Protein AF-M0IDQ3-F1 (afdb_monomer_lite)

Foldseek 3Di:
DDEFEDDDDPAQAWGKDQPVVLVVQQVVQHWDWYFYDDPNDTPFIDIDTSVRVVVLCVPFDFDADPDPDSGTMTTGRSCSGTVDD

Sequence (85 aa):
MKAAEHSRNGRYGRFRLWRAAHQKLKANNGGYVFAVVSEGQVLKLKRMSARDVERRLNGISWYSSGHDGKGHQAKIPWPHLVDSR

pLDDT: mean 78.81, std 16.24, range [36.12, 94.0]

Organism: NCBI:txid1227458

InterPro domains:
  IPR058715 PD-(D/E)XK nuclease related [PF25941] (2-82)

Secondary structure (DSSP, 8-state):
--EE----TTSPPEEEEEHHHHHHHHHTT-EEEEEEEETTEEEEEEEEEHHHHHHHTTT---EE-SSTT--EEEEEEHHHHH---

Structure (mmCIF, N/CA/C/O backbone):
data_AF-M0IDQ3-F1
#
_entry.id   AF-M0IDQ3-F1
#
loop_
_atom_site.group_PDB
_atom_site.id
_atom_site.type_symbol
_atom_site.label_atom_id
_atom_site.label_alt_id
_atom_site.label_comp_id
_atom_site.label_asym_id
_atom_site.label_entity_id
_atom_site.label_seq_id
_atom_site.pdbx_PDB_ins_code
_atom_site.Cartn_x
_atom_site.Cartn_y
_atom_site.Cartn_z
_atom_site.occupancy
_atom_site.B_iso_or_equiv
_atom_site.auth_seq_id
_atom_site.auth_comp_id
_atom_site.auth_asym_id
_atom_site.auth_atom_id
_atom_site.pdbx_PDB_model_num
ATOM 1 N N . MET A 1 1 ? 9.347 8.830 2.234 1.00 36.12 1 MET A N 1
ATOM 2 C CA . MET A 1 1 ? 8.340 8.123 3.059 1.00 36.12 1 MET A CA 1
ATOM 3 C C . MET A 1 1 ? 6.952 8.584 2.612 1.00 36.12 1 MET A C 1
ATOM 5 O O . MET A 1 1 ? 6.828 9.760 2.300 1.00 36.12 1 MET A O 1
ATOM 9 N N . LYS A 1 2 ? 5.946 7.706 2.489 1.00 38.94 2 LYS A N 1
ATOM 10 C CA . LYS A 1 2 ? 4.584 8.085 2.055 1.00 38.94 2 LYS A CA 1
ATOM 11 C C . LYS A 1 2 ? 3.551 7.451 2.990 1.00 38.94 2 LYS A C 1
ATOM 13 O O . LYS A 1 2 ? 3.612 6.239 3.184 1.00 38.94 2 LYS A O 1
ATOM 18 N N . ALA A 1 3 ? 2.660 8.265 3.555 1.00 41.22 3 ALA A N 1
ATOM 19 C CA . ALA A 1 3 ? 1.549 7.826 4.398 1.00 41.22 3 ALA A CA 1
ATOM 20 C C . ALA A 1 3 ? 0.317 7.513 3.534 1.00 41.22 3 ALA A C 1
ATOM 22 O O . ALA A 1 3 ? 0.108 8.139 2.491 1.00 41.22 3 ALA A O 1
ATOM 23 N N . ALA A 1 4 ? -0.482 6.533 3.947 1.00 51.25 4 ALA A N 1
ATOM 24 C CA . ALA A 1 4 ? -1.762 6.212 3.330 1.00 51.25 4 ALA A CA 1
ATOM 25 C C . ALA A 1 4 ? -2.811 6.089 4.440 1.00 51.25 4 ALA A C 1
ATOM 27 O O . ALA A 1 4 ? -2.591 5.358 5.398 1.00 51.25 4 ALA A O 1
ATOM 28 N N . GLU A 1 5 ? -3.915 6.817 4.304 1.00 44.19 5 GLU A N 1
ATOM 29 C CA . GLU A 1 5 ? -5.007 6.930 5.277 1.00 44.19 5 GLU A CA 1
ATOM 30 C C . GLU A 1 5 ? -6.314 6.481 4.607 1.00 44.19 5 GLU A C 1
ATOM 32 O O . GLU A 1 5 ? -6.508 6.824 3.439 1.00 44.19 5 GLU A O 1
ATOM 37 N N . HIS A 1 6 ? -7.192 5.739 5.306 1.00 56.16 6 HIS A N 1
ATOM 38 C CA . HIS A 1 6 ? -8.654 5.874 5.147 1.00 56.16 6 HIS A CA 1
ATOM 39 C C . HIS A 1 6 ? -9.491 5.066 6.169 1.00 56.16 6 HIS A C 1
ATOM 41 O O . HIS A 1 6 ? -9.208 3.893 6.424 1.00 56.16 6 HIS A O 1
ATOM 47 N N . SER A 1 7 ? -10.601 5.684 6.605 1.00 47.56 7 SER A N 1
ATOM 48 C CA . SER A 1 7 ? -11.743 5.162 7.380 1.00 47.56 7 SER A CA 1
ATOM 49 C C . SER A 1 7 ? -13.046 5.239 6.554 1.00 47.56 7 SER A C 1
ATOM 51 O O . SER A 1 7 ? -13.354 6.323 6.057 1.00 47.56 7 SER A O 1
ATOM 53 N N . ARG A 1 8 ? -13.825 4.137 6.439 1.00 44.12 8 ARG A N 1
ATOM 54 C CA . ARG A 1 8 ? -15.312 4.168 6.327 1.00 44.12 8 ARG A CA 1
ATOM 55 C C . ARG A 1 8 ? -16.007 2.785 6.369 1.00 44.12 8 ARG A C 1
ATOM 57 O O . ARG A 1 8 ? -15.656 1.891 5.605 1.00 44.12 8 ARG A O 1
ATOM 64 N N . ASN A 1 9 ? -17.080 2.698 7.168 1.00 42.91 9 ASN A N 1
ATOM 65 C CA . ASN A 1 9 ? -18.267 1.819 7.061 1.00 42.91 9 ASN A CA 1
ATOM 66 C C . ASN A 1 9 ? -18.064 0.306 6.839 1.00 42.91 9 ASN A C 1
ATOM 68 O O . ASN A 1 9 ? -18.353 -0.201 5.754 1.00 42.91 9 ASN A O 1
ATOM 72 N N . GLY A 1 10 ? -17.655 -0.437 7.876 1.00 46.56 10 GLY A N 1
ATOM 73 C CA . GLY A 1 10 ? -17.832 -1.902 7.978 1.00 46.56 10 GLY A CA 1
ATOM 74 C C . GLY A 1 10 ? -17.063 -2.778 6.975 1.00 46.56 10 GLY A C 1
ATOM 75 O O . GLY A 1 10 ? -16.985 -3.990 7.144 1.00 46.56 10 GLY A O 1
ATOM 76 N N . ARG A 1 1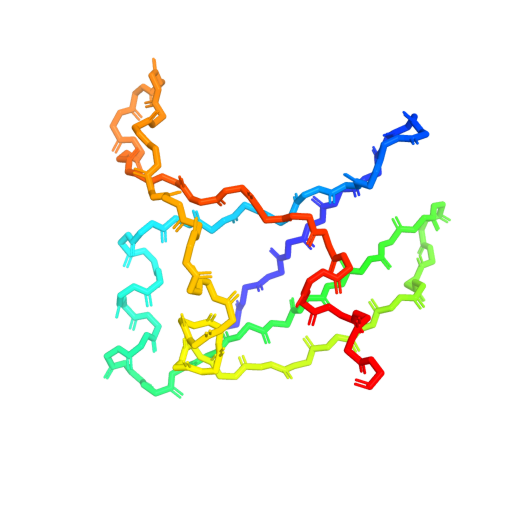1 ? -16.450 -2.187 5.946 1.00 53.16 11 ARG A N 1
ATOM 77 C CA . ARG A 1 11 ? -15.475 -2.821 5.057 1.00 53.16 11 ARG A CA 1
ATOM 78 C C . ARG A 1 11 ? -14.088 -2.377 5.489 1.00 53.16 11 ARG A C 1
ATOM 80 O O . ARG A 1 11 ? -13.873 -1.198 5.760 1.00 53.16 11 ARG A O 1
ATOM 87 N N . TYR A 1 12 ? -13.129 -3.302 5.509 1.00 62.09 12 TYR A N 1
ATOM 88 C CA . TYR A 1 12 ? -11.732 -2.936 5.717 1.00 62.09 12 TYR A CA 1
ATOM 89 C C . TYR A 1 12 ? -11.340 -1.830 4.726 1.00 62.09 12 TYR A C 1
ATOM 91 O O . TYR A 1 12 ? -11.478 -1.992 3.507 1.00 62.09 12 TYR A O 1
ATOM 99 N N . GLY A 1 13 ? -10.857 -0.700 5.252 1.00 73.56 13 GLY A N 1
ATOM 100 C CA . GLY A 1 13 ? -10.230 0.347 4.450 1.00 73.56 13 GLY A CA 1
ATOM 101 C C . GLY A 1 13 ? -9.120 -0.226 3.560 1.00 73.56 13 GLY A C 1
ATOM 102 O O . GLY A 1 13 ? -8.580 -1.310 3.807 1.00 73.56 13 GLY A O 1
ATOM 103 N N . ARG A 1 14 ? -8.784 0.485 2.483 1.00 84.12 14 ARG A N 1
ATOM 104 C CA . ARG A 1 14 ? -7.774 0.025 1.524 1.00 84.12 14 ARG A CA 1
ATOM 105 C C . ARG A 1 14 ? -6.648 1.031 1.412 1.00 84.12 14 ARG A C 1
ATOM 107 O O . ARG A 1 14 ? -6.896 2.206 1.152 1.00 84.12 14 ARG A O 1
ATOM 114 N N . PHE A 1 15 ? -5.415 0.551 1.493 1.00 87.62 15 PHE A N 1
ATOM 115 C CA . PHE A 1 15 ? -4.269 1.322 1.045 1.00 87.62 15 PHE A CA 1
ATOM 116 C C . PHE A 1 15 ? -4.287 1.419 -0.475 1.00 87.62 15 PHE A C 1
ATOM 118 O O . PHE A 1 15 ? -4.556 0.442 -1.180 1.00 87.62 15 PHE A O 1
ATOM 125 N N . ARG A 1 16 ? -3.997 2.614 -0.986 1.00 88.31 16 ARG A N 1
ATOM 126 C CA . ARG A 1 16 ? -3.859 2.864 -2.417 1.00 88.31 16 ARG A CA 1
ATOM 127 C C . ARG A 1 16 ? -2.396 3.104 -2.740 1.00 88.31 16 ARG A C 1
ATOM 129 O O . ARG A 1 16 ? -1.819 4.109 -2.331 1.00 88.31 16 ARG A O 1
ATOM 136 N N . LEU A 1 17 ? -1.811 2.187 -3.496 1.00 88.88 17 LEU A N 1
ATOM 137 C CA . LEU A 1 17 ? -0.463 2.332 -4.026 1.00 88.88 17 LEU A CA 1
ATOM 138 C C . LEU A 1 17 ? -0.546 2.704 -5.500 1.00 88.88 17 LEU A C 1
ATOM 140 O O . LEU A 1 17 ? -1.388 2.188 -6.227 1.00 88.88 17 LEU A O 1
ATOM 144 N N . TRP A 1 18 ? 0.343 3.585 -5.943 1.00 89.62 18 TRP A N 1
ATOM 145 C CA . TRP A 1 18 ? 0.477 3.973 -7.346 1.00 89.62 18 TRP A CA 1
ATOM 146 C C . TRP A 1 18 ? 1.700 3.289 -7.942 1.00 89.62 18 TRP A C 1
ATOM 148 O O . TRP A 1 18 ? 2.772 3.346 -7.335 1.00 89.62 18 TRP A O 1
ATOM 158 N N . ARG A 1 19 ? 1.554 2.669 -9.119 1.00 90.00 19 ARG A N 1
ATOM 159 C CA . ARG A 1 19 ? 2.585 1.799 -9.708 1.00 90.00 19 ARG A CA 1
ATOM 160 C C . ARG A 1 19 ? 3.901 2.538 -9.898 1.00 90.00 19 ARG A C 1
ATOM 162 O O . ARG A 1 19 ? 4.930 2.069 -9.430 1.00 90.00 19 ARG A O 1
ATOM 169 N N . ALA A 1 20 ? 3.863 3.725 -10.502 1.00 89.88 20 ALA A N 1
ATOM 170 C CA . ALA A 1 20 ? 5.060 4.531 -10.742 1.00 89.88 20 ALA A CA 1
ATOM 171 C C . ALA A 1 20 ? 5.773 4.921 -9.434 1.00 89.88 20 ALA A C 1
ATOM 173 O O . ALA A 1 20 ? 6.985 4.758 -9.306 1.00 89.88 20 ALA A O 1
ATOM 174 N N . ALA A 1 21 ? 5.018 5.365 -8.422 1.00 89.88 21 ALA A N 1
ATOM 175 C CA . ALA A 1 21 ? 5.583 5.706 -7.117 1.00 89.88 21 ALA A CA 1
ATOM 176 C C . ALA A 1 21 ? 6.178 4.479 -6.406 1.00 89.88 21 ALA A C 1
ATOM 178 O O . ALA A 1 21 ? 7.214 4.590 -5.756 1.00 89.88 21 ALA A O 1
ATOM 179 N N . HIS A 1 22 ? 5.540 3.314 -6.545 1.00 91.50 22 HIS A N 1
ATOM 180 C CA . HIS A 1 22 ? 6.039 2.056 -6.001 1.00 91.50 22 HIS A CA 1
ATOM 181 C C . HIS A 1 22 ? 7.352 1.629 -6.654 1.00 91.50 22 HIS A C 1
ATOM 183 O O . HIS A 1 22 ? 8.314 1.348 -5.944 1.00 91.50 22 HIS A O 1
ATOM 189 N N . GLN A 1 23 ? 7.430 1.674 -7.987 1.00 91.31 23 GLN A N 1
ATOM 190 C CA . GLN A 1 23 ? 8.665 1.366 -8.709 1.00 91.31 23 GLN A CA 1
ATOM 191 C C . GLN A 1 23 ? 9.793 2.336 -8.338 1.00 91.31 23 GLN A C 1
ATOM 193 O O . GLN A 1 23 ? 10.906 1.896 -8.060 1.00 91.31 23 GLN A O 1
ATOM 198 N N . LYS A 1 24 ? 9.500 3.640 -8.216 1.00 92.75 24 LYS A N 1
ATOM 199 C CA . LYS A 1 24 ? 10.488 4.631 -7.761 1.00 92.75 24 LYS A CA 1
ATOM 200 C C . LYS A 1 24 ? 10.978 4.348 -6.339 1.00 92.75 24 LYS A C 1
ATOM 202 O O . LYS A 1 24 ? 12.172 4.448 -6.081 1.00 92.75 24 LYS A O 1
ATOM 207 N N . LEU A 1 25 ? 10.090 3.988 -5.410 1.00 92.81 25 LEU A N 1
ATOM 208 C CA . LEU A 1 25 ? 10.500 3.606 -4.054 1.00 92.81 25 LEU A CA 1
ATOM 209 C C . LEU A 1 25 ? 11.366 2.345 -4.071 1.00 92.81 25 LEU A C 1
ATOM 211 O O . LEU A 1 25 ? 12.392 2.322 -3.403 1.00 92.81 25 LEU A O 1
ATOM 215 N N . LYS A 1 26 ? 11.003 1.335 -4.866 1.00 92.56 26 LYS A N 1
ATOM 216 C CA . LYS A 1 26 ? 11.768 0.090 -4.985 1.00 92.56 26 LYS A CA 1
ATOM 217 C C . LYS A 1 26 ? 13.178 0.318 -5.527 1.00 92.56 26 LYS A C 1
ATOM 219 O O . LYS A 1 26 ? 14.128 -0.194 -4.942 1.00 92.56 26 LYS A O 1
ATOM 224 N N . ALA A 1 27 ? 13.307 1.111 -6.591 1.00 93.25 27 ALA A N 1
ATOM 225 C CA . ALA A 1 27 ? 14.593 1.442 -7.205 1.00 93.25 27 ALA A CA 1
ATOM 226 C C . ALA A 1 27 ? 15.552 2.146 -6.228 1.00 93.25 27 ALA A C 1
ATOM 228 O O . ALA A 1 27 ? 16.756 1.945 -6.297 1.00 93.25 27 ALA A O 1
ATOM 229 N N . ASN A 1 28 ? 15.012 2.916 -5.280 1.00 93.88 28 ASN A N 1
ATOM 230 C CA . ASN A 1 28 ? 15.790 3.658 -4.287 1.00 93.88 28 ASN A CA 1
ATOM 231 C C . ASN A 1 28 ? 15.916 2.932 -2.933 1.00 93.88 28 ASN A C 1
ATOM 233 O O . ASN A 1 28 ? 16.191 3.580 -1.927 1.00 93.88 28 ASN A O 1
ATOM 237 N N . ASN A 1 29 ? 15.638 1.621 -2.863 1.00 92.31 29 ASN A N 1
ATOM 238 C CA . ASN A 1 29 ? 15.574 0.855 -1.604 1.00 92.31 29 ASN A CA 1
ATOM 239 C C . ASN A 1 29 ? 14.685 1.506 -0.518 1.00 92.31 29 ASN A C 1
ATOM 241 O O . ASN A 1 29 ? 14.892 1.334 0.681 1.00 92.31 29 ASN A O 1
ATOM 245 N N . GLY A 1 30 ? 13.671 2.257 -0.943 1.00 94.00 30 GLY A N 1
ATOM 246 C CA . GLY A 1 30 ? 12.713 2.921 -0.075 1.00 94.00 30 GLY A CA 1
ATOM 247 C C . GLY A 1 30 ? 11.615 1.986 0.432 1.00 94.00 30 GLY A C 1
ATOM 248 O O . GLY A 1 30 ? 11.552 0.790 0.134 1.00 94.00 30 GLY A O 1
ATOM 249 N N . GLY A 1 31 ? 10.686 2.563 1.190 1.00 93.56 31 GLY A N 1
ATOM 250 C CA . GLY A 1 31 ? 9.581 1.820 1.781 1.00 93.56 31 GLY A CA 1
ATOM 251 C C . GLY A 1 31 ? 8.387 2.684 2.154 1.00 93.56 31 GLY A C 1
ATOM 252 O O . GLY A 1 31 ? 8.311 3.880 1.848 1.00 93.56 31 GLY A O 1
ATOM 253 N N . TYR A 1 32 ? 7.452 2.036 2.829 1.00 92.50 32 TYR A N 1
ATOM 254 C CA . TYR A 1 32 ? 6.167 2.571 3.233 1.00 92.50 32 TYR A CA 1
ATOM 255 C C . TYR A 1 32 ? 6.043 2.595 4.748 1.00 92.50 32 TYR A C 1
ATOM 257 O O . TYR A 1 32 ? 6.595 1.747 5.452 1.00 92.50 32 TYR A O 1
ATOM 265 N N . VAL A 1 33 ? 5.264 3.561 5.225 1.00 91.69 33 VAL A N 1
ATOM 266 C CA . VAL A 1 33 ? 4.710 3.553 6.574 1.00 91.69 33 VAL A CA 1
ATOM 267 C C . VAL A 1 33 ? 3.200 3.534 6.418 1.00 91.69 33 VAL A C 1
ATOM 269 O O . VAL A 1 33 ? 2.599 4.497 5.948 1.00 91.69 33 VAL A O 1
ATOM 272 N N . PHE A 1 34 ? 2.607 2.397 6.749 1.00 89.62 34 PHE A N 1
ATOM 273 C CA . PHE A 1 34 ? 1.171 2.178 6.721 1.00 89.62 34 PHE A CA 1
ATOM 274 C C . PHE A 1 34 ? 0.593 2.550 8.076 1.00 89.62 34 PHE A C 1
ATOM 276 O O . PHE A 1 34 ? 1.046 2.012 9.085 1.00 89.62 34 PHE A O 1
ATOM 283 N N . ALA A 1 35 ? -0.390 3.446 8.091 1.0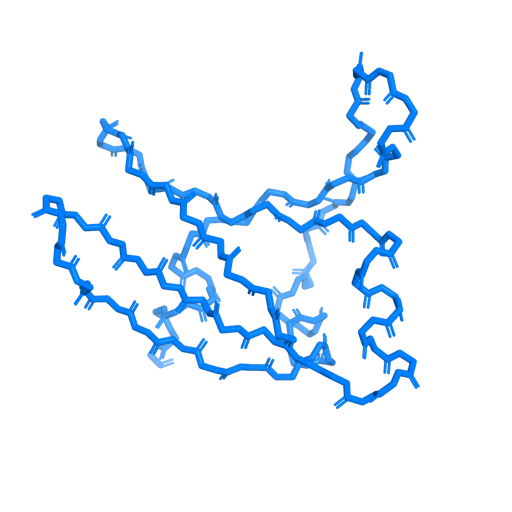0 88.44 35 ALA A N 1
ATOM 284 C CA . ALA A 1 35 ? -1.102 3.852 9.293 1.00 88.44 35 ALA A CA 1
ATOM 285 C C . ALA A 1 35 ? -2.596 3.577 9.109 1.00 88.44 35 ALA A C 1
ATOM 287 O O . ALA A 1 35 ? -3.186 3.971 8.105 1.00 88.44 35 ALA A O 1
ATOM 288 N N . VAL A 1 36 ? -3.205 2.890 10.069 1.00 85.19 36 VAL A N 1
ATOM 289 C CA . VAL A 1 36 ? -4.663 2.787 10.176 1.00 85.19 36 VAL A CA 1
ATOM 290 C C . VAL A 1 36 ? -5.084 3.768 11.252 1.00 85.19 36 VAL A C 1
ATOM 292 O O . VAL A 1 36 ? -4.610 3.664 12.381 1.00 85.19 36 VAL A O 1
ATOM 295 N N . VAL A 1 37 ? -5.935 4.724 10.891 1.00 82.81 37 VAL A N 1
ATOM 296 C CA . VAL A 1 37 ? -6.385 5.803 11.774 1.00 82.81 37 VAL A CA 1
ATOM 297 C C . VAL A 1 37 ? -7.902 5.737 11.901 1.00 82.81 37 VAL A C 1
ATOM 299 O O . VAL A 1 37 ? -8.596 5.567 10.897 1.00 82.81 37 VAL A O 1
ATOM 302 N N . SER A 1 38 ? -8.408 5.871 13.123 1.00 78.94 38 SER A N 1
ATOM 303 C CA . SER A 1 38 ? -9.833 6.016 13.425 1.00 78.94 38 SER A CA 1
ATOM 304 C C . SER A 1 38 ? -10.001 7.146 14.425 1.00 78.94 38 SER A C 1
ATOM 306 O O . SER A 1 38 ? -9.264 7.190 15.401 1.00 78.94 38 SER A O 1
ATOM 308 N N . GLU A 1 39 ? -10.930 8.069 14.165 1.00 82.50 39 GLU A N 1
ATOM 309 C CA . GLU A 1 39 ? -11.251 9.176 15.086 1.00 82.50 39 GLU A CA 1
ATOM 310 C C . GLU A 1 39 ? -10.014 9.978 15.548 1.00 82.50 39 GLU A C 1
ATOM 312 O O . GLU A 1 39 ? -9.889 10.377 16.699 1.00 82.50 39 GLU A O 1
ATOM 317 N N . GLY A 1 40 ? -9.052 10.185 14.641 1.00 78.44 40 GLY A N 1
ATOM 318 C CA . GLY A 1 40 ? -7.801 10.898 14.933 1.00 78.44 40 GLY A CA 1
ATOM 319 C C . GLY A 1 40 ? -6.743 10.081 15.685 1.00 78.44 40 GLY A C 1
ATOM 320 O O . GLY A 1 40 ? -5.633 10.568 15.883 1.00 78.44 40 GLY A O 1
ATOM 321 N N . GLN A 1 41 ? -7.029 8.830 16.052 1.00 78.31 41 GLN A N 1
ATOM 322 C CA . GLN A 1 41 ? -6.092 7.934 16.729 1.00 78.31 41 GLN A CA 1
ATOM 323 C C . GLN A 1 41 ? -5.488 6.899 15.776 1.00 78.31 41 GLN A C 1
ATOM 325 O O . GLN A 1 41 ? -6.188 6.275 14.976 1.00 7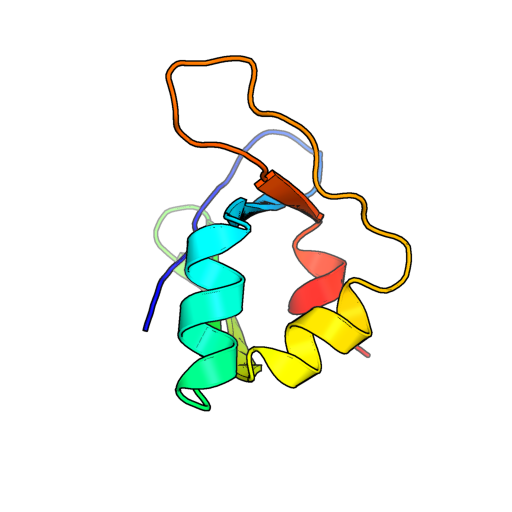8.31 41 GLN A O 1
ATOM 330 N N . VAL A 1 42 ? -4.173 6.680 15.877 1.00 84.81 42 VAL A N 1
ATOM 331 C CA . VAL A 1 42 ? -3.473 5.627 15.126 1.00 84.81 42 VAL A CA 1
ATOM 332 C C . VAL A 1 42 ? -3.739 4.276 15.790 1.00 84.81 42 VAL A C 1
ATOM 334 O O . VAL A 1 42 ? -3.207 3.985 16.854 1.00 84.81 42 VAL A O 1
ATOM 337 N N . LEU A 1 43 ? -4.524 3.426 15.132 1.00 84.50 43 LEU A N 1
ATOM 338 C CA . LEU A 1 43 ? -4.839 2.074 15.595 1.00 84.50 43 LEU A CA 1
ATOM 339 C C . LEU A 1 43 ? -3.724 1.071 15.276 1.00 84.50 43 LEU A C 1
ATOM 341 O O . LEU A 1 43 ? -3.447 0.156 16.048 1.00 84.50 43 LEU A O 1
ATOM 345 N N . LYS A 1 44 ? -3.106 1.205 14.097 1.00 86.38 44 LYS A N 1
ATOM 346 C CA . LYS A 1 44 ? -2.037 0.317 13.618 1.00 86.38 44 LYS A CA 1
ATOM 347 C C . LYS A 1 44 ? -1.004 1.126 12.856 1.00 86.38 44 LYS A C 1
ATOM 349 O O . LYS A 1 44 ? -1.361 1.979 12.046 1.00 86.38 44 LYS A O 1
ATOM 354 N N . LEU A 1 45 ? 0.269 0.794 13.046 1.00 89.06 45 LEU A N 1
ATOM 355 C CA . LEU A 1 45 ? 1.380 1.364 12.293 1.00 89.06 45 LEU A CA 1
ATOM 356 C C . LEU A 1 45 ? 2.328 0.243 11.854 1.00 89.06 45 LEU A C 1
ATOM 358 O O . LEU A 1 45 ? 2.781 -0.544 12.682 1.00 89.06 45 LEU A O 1
ATOM 362 N N . LYS A 1 46 ? 2.669 0.173 10.564 1.00 90.94 46 LYS A N 1
ATOM 363 C CA . LYS A 1 46 ? 3.657 -0.788 10.051 1.00 90.94 46 LYS A CA 1
ATOM 364 C C . LYS A 1 46 ? 4.608 -0.125 9.073 1.00 90.94 46 LYS A C 1
ATOM 366 O O . LYS A 1 46 ? 4.186 0.473 8.085 1.00 90.94 46 LYS A O 1
ATOM 371 N N . ARG A 1 47 ? 5.907 -0.288 9.318 1.00 92.56 47 ARG A N 1
ATOM 372 C CA . ARG A 1 47 ? 6.959 0.054 8.355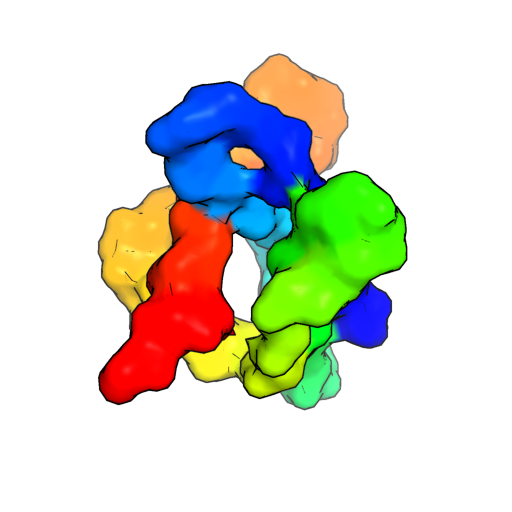 1.00 92.56 47 ARG A CA 1
ATOM 373 C C . ARG A 1 47 ? 7.311 -1.178 7.533 1.00 92.56 47 ARG A C 1
ATOM 375 O O . ARG A 1 47 ? 7.404 -2.273 8.085 1.00 92.56 47 ARG A O 1
ATOM 382 N N . MET A 1 48 ? 7.476 -1.003 6.228 1.00 92.25 48 MET A N 1
ATOM 383 C CA . MET A 1 48 ? 7.747 -2.109 5.312 1.00 92.25 48 MET A CA 1
ATOM 384 C C . MET A 1 48 ? 8.531 -1.622 4.095 1.00 92.25 48 MET A C 1
ATOM 386 O O . MET A 1 48 ? 8.220 -0.561 3.549 1.00 92.25 48 MET A O 1
ATOM 390 N N . SER A 1 49 ? 9.538 -2.379 3.654 1.00 93.88 49 SER A N 1
ATOM 391 C CA . SER A 1 49 ? 10.267 -2.030 2.430 1.00 93.88 49 SER A CA 1
ATOM 392 C C . SER A 1 49 ? 9.359 -2.170 1.204 1.00 93.88 49 SER A C 1
ATOM 394 O O . SER A 1 49 ? 8.394 -2.936 1.210 1.00 93.88 49 SER A O 1
ATOM 396 N N . ALA A 1 50 ? 9.655 -1.448 0.121 1.00 92.31 50 ALA A N 1
ATOM 397 C CA . ALA A 1 50 ? 8.886 -1.595 -1.114 1.00 92.31 50 ALA A CA 1
ATOM 398 C C . ALA A 1 50 ? 8.964 -3.028 -1.678 1.00 92.31 50 ALA A C 1
ATOM 400 O O . ALA A 1 50 ? 7.980 -3.512 -2.227 1.00 92.31 50 ALA A O 1
ATOM 401 N N . ARG A 1 51 ? 10.092 -3.725 -1.478 1.00 91.75 51 ARG A N 1
ATOM 402 C CA . ARG A 1 51 ? 10.270 -5.133 -1.873 1.00 91.75 51 ARG A CA 1
ATOM 403 C C . ARG A 1 51 ? 9.382 -6.070 -1.052 1.00 91.75 51 ARG A C 1
ATOM 405 O O . ARG A 1 51 ? 8.749 -6.958 -1.608 1.00 91.75 51 ARG A O 1
ATOM 412 N N . ASP A 1 52 ? 9.287 -5.853 0.258 1.00 91.81 52 ASP A N 1
ATOM 413 C CA . ASP A 1 52 ? 8.396 -6.633 1.130 1.00 91.81 52 ASP A CA 1
ATOM 414 C C . ASP A 1 52 ? 6.929 -6.405 0.786 1.00 91.81 52 ASP A C 1
ATOM 416 O O . ASP A 1 52 ? 6.151 -7.356 0.757 1.00 91.81 52 ASP A O 1
ATOM 420 N N . VAL A 1 53 ? 6.567 -5.157 0.474 1.00 89.94 53 VAL A N 1
ATOM 421 C CA . VAL A 1 53 ? 5.235 -4.839 -0.040 1.00 89.94 53 VAL A CA 1
ATOM 422 C C . VAL A 1 53 ? 4.984 -5.620 -1.322 1.00 89.94 53 VAL A C 1
ATOM 424 O O . VAL A 1 53 ? 3.980 -6.311 -1.384 1.00 89.94 53 VAL A O 1
ATOM 427 N N . GLU A 1 54 ? 5.894 -5.590 -2.301 1.00 88.69 54 GLU A N 1
ATOM 428 C CA . GLU A 1 54 ? 5.755 -6.333 -3.564 1.00 88.69 54 GLU A CA 1
ATOM 429 C C . GLU A 1 54 ? 5.544 -7.839 -3.336 1.00 88.69 54 GLU A C 1
ATOM 431 O O . GLU A 1 54 ? 4.644 -8.421 -3.936 1.00 88.69 54 GLU A O 1
ATOM 436 N N . ARG A 1 55 ? 6.270 -8.452 -2.389 1.00 88.50 55 ARG A N 1
ATOM 437 C CA . ARG A 1 55 ? 6.045 -9.856 -1.990 1.00 88.50 55 ARG A CA 1
ATOM 438 C C . ARG A 1 55 ? 4.645 -10.094 -1.417 1.00 88.50 55 ARG A C 1
ATOM 440 O O . ARG A 1 55 ? 4.034 -11.115 -1.713 1.00 88.50 55 ARG A O 1
ATOM 447 N N . ARG A 1 56 ? 4.112 -9.153 -0.629 1.00 85.19 56 ARG A N 1
ATOM 448 C CA . ARG A 1 56 ? 2.738 -9.221 -0.089 1.00 85.19 56 ARG A CA 1
ATOM 449 C C . ARG A 1 56 ? 1.654 -8.886 -1.110 1.00 85.19 56 ARG A C 1
ATOM 451 O O . ARG A 1 56 ? 0.498 -9.236 -0.898 1.00 85.19 56 ARG A O 1
ATOM 458 N N . LEU A 1 57 ? 2.008 -8.216 -2.205 1.00 82.44 57 LEU A N 1
ATOM 459 C CA . LEU A 1 57 ? 1.103 -7.963 -3.323 1.00 82.44 57 LEU A CA 1
ATOM 460 C C . LEU A 1 57 ? 0.903 -9.195 -4.207 1.00 82.44 57 LEU A C 1
ATOM 462 O O . LEU A 1 57 ? 0.187 -9.072 -5.194 1.00 82.44 57 LEU A O 1
ATOM 466 N N . ASN A 1 58 ? 1.506 -10.351 -3.911 1.00 75.12 58 ASN A N 1
ATOM 467 C CA . ASN A 1 58 ? 1.354 -11.545 -4.736 1.00 75.12 58 ASN A CA 1
ATOM 468 C C . ASN A 1 58 ? -0.141 -11.896 -4.920 1.00 75.12 58 ASN A C 1
ATOM 470 O O . ASN A 1 58 ? -0.825 -12.241 -3.959 1.00 75.12 58 ASN A O 1
ATOM 474 N N . GLY A 1 59 ? -0.656 -11.723 -6.143 1.00 70.56 59 GLY A N 1
ATOM 475 C CA . GLY A 1 59 ? -2.080 -11.865 -6.493 1.00 70.56 59 GLY A CA 1
ATOM 476 C C . GLY A 1 59 ? -2.906 -10.565 -6.567 1.00 70.56 59 GLY A C 1
ATOM 477 O O . GLY A 1 59 ? -4.054 -10.599 -6.999 1.00 70.56 59 GLY A O 1
ATOM 478 N N . ILE A 1 60 ? -2.356 -9.403 -6.200 1.00 79.06 60 ILE A N 1
ATOM 479 C CA . ILE A 1 60 ? -3.027 -8.096 -6.293 1.00 79.06 60 ILE A CA 1
ATOM 480 C C . ILE A 1 60 ? -2.646 -7.404 -7.602 1.00 79.06 60 ILE A C 1
ATOM 482 O O . ILE A 1 60 ? -1.508 -6.976 -7.802 1.00 79.06 60 ILE A O 1
ATOM 486 N N . SER A 1 61 ? -3.628 -7.230 -8.483 1.00 84.88 61 SER A N 1
ATOM 487 C CA . SER A 1 61 ? -3.429 -6.561 -9.767 1.00 84.88 61 SER A CA 1
ATOM 488 C C . SER A 1 61 ? -3.307 -5.039 -9.634 1.00 84.88 61 SER A C 1
ATOM 490 O O . SER A 1 61 ? -3.926 -4.390 -8.784 1.00 84.88 61 SER A O 1
ATOM 492 N N . TRP A 1 62 ? -2.523 -4.458 -10.539 1.00 86.94 62 TRP A N 1
ATOM 493 C CA . TRP A 1 62 ? -2.474 -3.021 -10.773 1.00 86.94 62 TRP A CA 1
ATOM 494 C C . TRP A 1 62 ? -3.571 -2.644 -11.772 1.00 86.94 62 TRP A C 1
ATOM 496 O O . TRP A 1 62 ? -3.477 -2.981 -12.947 1.00 86.94 62 TRP A O 1
ATOM 506 N N . TYR A 1 63 ? -4.597 -1.931 -11.322 1.00 84.81 63 TYR A N 1
ATOM 507 C CA . TYR A 1 63 ? -5.726 -1.517 -12.156 1.00 84.81 63 TYR A CA 1
ATOM 508 C C . TYR A 1 63 ? -5.504 -0.112 -12.707 1.00 84.81 63 TYR A C 1
ATOM 510 O O . TYR A 1 63 ? -5.018 0.760 -11.982 1.00 84.81 63 TYR A O 1
ATOM 518 N N . SER A 1 64 ? -5.902 0.140 -13.954 1.00 82.06 64 SER A N 1
ATOM 519 C C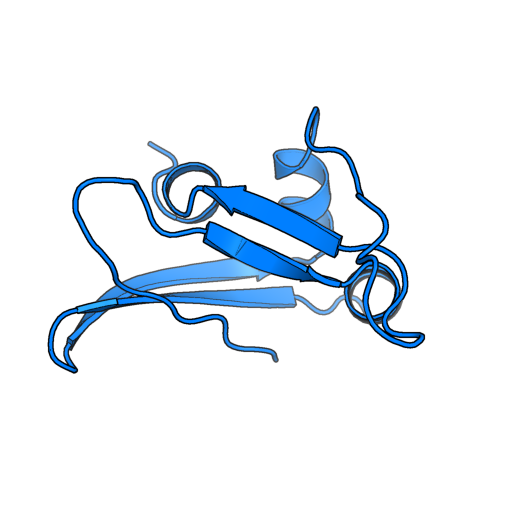A . SER A 1 64 ? -5.938 1.506 -14.485 1.00 82.06 64 SER A CA 1
ATOM 520 C C . SER A 1 64 ? -6.903 2.357 -13.652 1.00 82.06 64 SER A C 1
ATOM 522 O O . SER A 1 64 ? -8.042 1.956 -13.396 1.00 82.06 64 SER A O 1
ATOM 524 N N . SER A 1 65 ? -6.459 3.517 -13.162 1.00 72.31 65 SER A N 1
ATOM 525 C CA . SER A 1 65 ? -7.395 4.502 -12.630 1.00 72.31 65 SER A CA 1
ATOM 526 C C . SER A 1 65 ? -8.010 5.236 -13.813 1.00 72.31 65 SER A C 1
ATOM 528 O O . SER A 1 65 ? -7.321 6.031 -14.440 1.00 72.31 65 SER A O 1
ATOM 530 N N . GLY A 1 66 ? -9.292 5.009 -14.102 1.00 64.50 66 GLY A N 1
ATOM 531 C CA . GLY A 1 66 ? -10.031 5.696 -15.176 1.00 64.50 66 GLY A CA 1
ATOM 532 C C . GLY A 1 66 ? -10.198 7.217 -15.005 1.00 64.50 66 GLY A C 1
ATOM 533 O O . GLY A 1 66 ? -11.085 7.788 -15.616 1.00 64.50 66 GLY A O 1
ATOM 534 N N . HIS A 1 67 ? -9.385 7.862 -14.163 1.00 56.47 67 HIS A N 1
ATOM 535 C CA . HIS A 1 67 ? -9.297 9.309 -13.986 1.00 56.47 67 HIS A CA 1
ATOM 536 C C . HIS A 1 67 ? -7.885 9.784 -14.359 1.00 56.47 67 HIS A C 1
ATOM 538 O O . HIS A 1 67 ? -6.903 9.304 -13.782 1.00 56.47 67 HIS A O 1
ATOM 544 N N . ASP A 1 68 ? -7.827 10.724 -15.305 1.00 53.00 68 ASP A N 1
ATOM 545 C CA . ASP A 1 68 ? -6.729 11.629 -15.676 1.00 53.00 68 ASP A CA 1
ATOM 546 C C . ASP A 1 68 ? -5.314 11.207 -15.275 1.00 53.00 68 ASP A C 1
ATOM 548 O O . ASP A 1 68 ? -4.815 11.572 -14.210 1.00 53.00 68 ASP A O 1
ATOM 552 N N . GLY A 1 69 ? -4.629 10.471 -16.155 1.00 60.81 69 GLY A N 1
ATOM 553 C CA . GLY A 1 69 ? -3.161 10.425 -16.198 1.00 60.81 69 GLY A CA 1
ATOM 554 C C . GLY A 1 69 ? -2.431 9.847 -14.975 1.00 60.81 69 GLY A C 1
ATOM 555 O O . GLY A 1 69 ? -1.208 9.741 -14.999 1.00 60.81 69 GLY A O 1
ATOM 556 N N . LYS A 1 70 ? -3.128 9.421 -13.909 1.00 62.81 70 LYS A N 1
ATOM 557 C CA . LYS A 1 70 ? -2.485 8.897 -12.684 1.00 62.81 70 LYS A CA 1
ATOM 558 C C . LYS A 1 70 ? -1.974 7.459 -12.834 1.00 62.81 70 LYS A C 1
ATOM 560 O O . LYS A 1 70 ? -1.261 6.952 -11.965 1.00 62.81 70 LYS A O 1
ATOM 565 N N . GLY A 1 71 ? -2.277 6.824 -13.965 1.00 81.31 71 GLY A N 1
ATOM 566 C CA . GLY A 1 71 ? -1.764 5.517 -14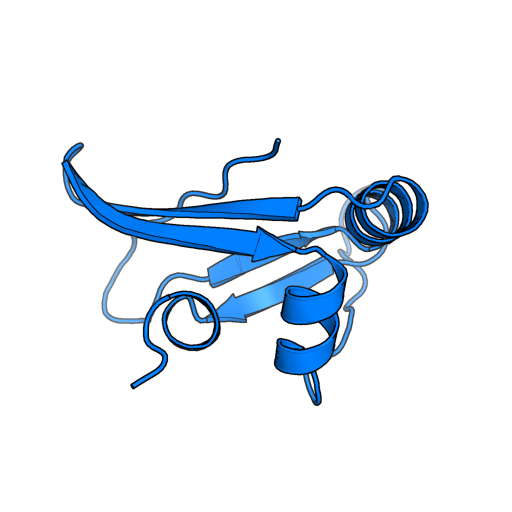.350 1.00 81.31 71 GLY A CA 1
ATOM 567 C C . GLY A 1 71 ? -2.395 4.377 -13.555 1.00 81.31 71 GLY A C 1
ATOM 568 O O . GLY A 1 71 ? -3.598 4.348 -13.306 1.00 81.31 71 GLY A O 1
ATOM 569 N N . HIS A 1 72 ? -1.577 3.395 -13.182 1.00 89.06 72 HIS A N 1
ATOM 570 C CA . HIS A 1 72 ? -2.063 2.177 -12.543 1.00 89.06 72 HIS A CA 1
ATOM 571 C C . HIS A 1 72 ? -1.978 2.259 -11.013 1.00 89.06 72 HIS A C 1
ATOM 573 O O . HIS A 1 72 ? -0.969 2.709 -10.458 1.00 89.06 72 HIS A O 1
ATOM 579 N N . GLN A 1 73 ? -3.006 1.758 -10.328 1.00 89.38 73 GLN A N 1
ATOM 580 C CA . GLN A 1 73 ? -3.109 1.700 -8.871 1.00 89.38 73 GLN A CA 1
ATOM 581 C C . GLN A 1 73 ? -3.396 0.281 -8.368 1.00 89.38 73 GLN A C 1
ATOM 583 O O . GLN A 1 73 ? -4.171 -0.460 -8.966 1.00 89.38 73 GLN A O 1
ATOM 588 N N . ALA A 1 74 ? -2.831 -0.065 -7.217 1.00 88.69 74 ALA A N 1
ATOM 589 C CA . ALA A 1 74 ? -3.213 -1.238 -6.442 1.00 88.69 74 ALA A CA 1
ATOM 590 C C . ALA A 1 74 ? -4.031 -0.778 -5.230 1.00 88.69 74 ALA A C 1
ATOM 592 O O . ALA A 1 74 ? -3.636 0.152 -4.519 1.00 88.69 74 ALA A O 1
ATOM 593 N N . LYS A 1 75 ? -5.185 -1.414 -5.003 1.00 87.62 75 LYS A N 1
ATOM 594 C CA . LYS A 1 75 ? -6.034 -1.186 -3.825 1.00 87.62 75 LYS A CA 1
ATOM 595 C C . LYS A 1 75 ? -5.939 -2.415 -2.930 1.00 87.62 75 LYS A C 1
ATOM 597 O O . LYS A 1 75 ? -6.446 -3.468 -3.299 1.00 87.62 75 LYS A O 1
ATOM 602 N N . ILE A 1 76 ? -5.305 -2.274 -1.773 1.00 86.56 76 ILE A N 1
ATOM 603 C CA . ILE A 1 76 ? -4.954 -3.398 -0.898 1.00 86.56 76 ILE A CA 1
ATOM 604 C C . ILE A 1 76 ? -5.721 -3.254 0.413 1.00 86.56 76 ILE A C 1
ATOM 606 O O . ILE A 1 76 ? -5.586 -2.205 1.046 1.00 86.56 76 ILE A O 1
ATOM 610 N N . PRO A 1 77 ? -6.519 -4.247 0.841 1.00 86.00 77 PRO A N 1
ATOM 611 C CA . PRO A 1 77 ? -7.127 -4.236 2.169 1.00 86.00 77 PRO A CA 1
ATOM 612 C C . PRO A 1 77 ? -6.059 -4.023 3.244 1.00 86.00 77 PRO A C 1
ATOM 614 O O . PRO A 1 77 ? -5.031 -4.700 3.226 1.00 86.00 77 PRO A O 1
ATOM 617 N N . TRP A 1 78 ? -6.285 -3.090 4.173 1.00 85.62 78 TRP A N 1
ATOM 618 C CA . TRP A 1 78 ? -5.283 -2.775 5.194 1.00 85.62 78 TRP A CA 1
ATOM 619 C C . TRP A 1 78 ? -4.793 -4.002 5.988 1.00 85.62 78 TRP A C 1
ATOM 621 O O . TRP A 1 78 ? -3.581 -4.054 6.228 1.00 85.62 78 TRP A O 1
ATOM 631 N N . PRO A 1 79 ? -5.623 -5.025 6.314 1.00 85.69 79 PRO A N 1
ATOM 632 C CA . PRO A 1 79 ? -5.151 -6.175 7.085 1.00 85.69 79 PRO A CA 1
ATOM 633 C C . PRO A 1 79 ? -4.009 -6.931 6.398 1.00 85.69 79 PRO A C 1
ATOM 635 O O . PRO A 1 79 ? -3.074 -7.354 7.063 1.00 85.69 79 PRO A O 1
ATOM 638 N N . HIS A 1 80 ? -3.983 -6.991 5.061 1.00 85.88 80 HIS A N 1
ATOM 639 C CA . HIS A 1 80 ? -2.918 -7.682 4.317 1.00 85.88 80 HIS A CA 1
ATOM 640 C C . HIS A 1 80 ? -1.526 -7.060 4.555 1.00 85.88 80 HIS A C 1
ATOM 642 O O . HIS A 1 80 ? -0.493 -7.712 4.387 1.00 85.88 80 HIS A O 1
ATOM 648 N N . LEU A 1 81 ? -1.474 -5.777 4.929 1.00 85.25 81 LEU A N 1
ATOM 649 C CA . LEU A 1 81 ? -0.225 -5.037 5.106 1.00 85.25 81 LEU A CA 1
ATOM 650 C C . LEU A 1 81 ? 0.129 -4.777 6.570 1.00 85.25 81 LEU A C 1
ATOM 652 O O . LEU A 1 81 ? 1.318 -4.668 6.870 1.00 85.25 81 LEU A O 1
ATOM 656 N N . VAL A 1 82 ? -0.850 -4.702 7.475 1.00 85.12 82 VAL A N 1
ATOM 657 C CA . VAL A 1 82 ? -0.584 -4.396 8.894 1.00 85.12 82 VAL A CA 1
ATOM 658 C C . VAL A 1 82 ? -0.980 -5.506 9.872 1.00 85.12 82 VAL A C 1
ATOM 660 O O . VAL A 1 82 ? -0.375 -5.571 10.937 1.00 85.12 82 VAL A O 1
ATOM 663 N N . ASP A 1 83 ? -1.885 -6.416 9.501 1.00 77.12 83 ASP A N 1
ATOM 664 C CA . ASP A 1 83 ? -2.267 -7.594 10.294 1.00 77.12 83 ASP A CA 1
ATOM 665 C C . ASP A 1 83 ? -1.657 -8.857 9.676 1.00 77.12 83 ASP A C 1
ATOM 667 O O . ASP A 1 83 ? -2.331 -9.736 9.151 1.00 77.12 83 ASP A O 1
ATOM 671 N N . SER A 1 84 ? -0.334 -8.949 9.718 1.00 57.78 84 SER A N 1
ATOM 672 C CA . SER A 1 84 ? 0.335 -10.242 9.571 1.00 57.78 84 SER A CA 1
ATOM 673 C C . SER A 1 84 ? 0.558 -10.797 10.975 1.00 57.78 84 SER A C 1
ATOM 675 O O . SER A 1 84 ? 1.426 -10.268 11.677 1.00 57.78 84 SER A O 1
ATOM 677 N N . ARG A 1 85 ? -0.277 -11.772 11.366 1.00 47.09 85 ARG A N 1
ATOM 678 C CA . ARG A 1 85 ? 0.064 -12.774 12.388 1.00 47.09 85 ARG A CA 1
ATOM 679 C C . ARG A 1 85 ? 1.277 -13.575 11.927 1.00 47.09 85 ARG A C 1
ATOM 681 O O . ARG A 1 85 ? 1.420 -13.736 10.692 1.00 47.09 85 ARG A O 1
#

Radius of gyration: 12.85 Å; chains: 1; bounding box: 34×24×33 Å